Protein AF-A0A830FCD0-F1 (afdb_monomer)

Sequence (85 aa):
MVNIFEKDVLLDITVNLIPLVIITIFTAMILVVEPWGGSLLGRIEQLLLLVLPFIGLAILTYWAAQKIEGAPGEVEPAGVGVGEE

Secondary structure (DSSP, 8-state):
---TTSHHHHHHHHHHHHHHHHHHHHHHHHHH--TT---HHHHHHHHHHHHHHHHHHHHHHHHHHHHHHH---------------

Organism: NCBI:txid1383812

Foldseek 3Di:
DQDCPPPVNVCLLCVLVVLLVVLVVVLVVVVVDVPPVDDPVVSVVVNCVSVVVNVVSVVVSVVSVVVSVVDPDDPDPPPPCPDDD

InterPro domains:
  IPR046506 Protein of unknown function DUF6684 [PF20389] (2-76)

Nearest PDB structures (foldseek):
  2dnx-assembly1_A  TM=7.718E-01  e=9.100E+00  Homo sapiens

Solvent-accessible surface area (backbone atoms only — not comparable to full-atom values): 5214 Å² total; per-residue (Å²): 128,70,59,74,82,39,69,65,55,43,46,59,52,48,68,51,47,53,57,48,52,52,47,50,53,52,50,55,49,52,73,75,43,72,93,75,78,63,56,74,64,58,50,49,52,60,48,47,72,43,51,51,56,44,53,52,50,52,52,51,48,52,53,50,51,54,49,52,75,68,45,75,73,83,75,75,78,72,78,81,79,74,72,91,128

pLDDT: mean 82.44, std 15.07, range [46.84, 97.12]

Radius of gyration: 21.18 Å; Cα contacts (8 Å, |Δi|>4): 30; chains: 1; bounding box: 65×30×47 Å

Mean predicted aligned error: 9.95 Å

Structure (mmCIF, N/CA/C/O backbone):
data_AF-A0A830FCD0-F1
#
_entry.id   AF-A0A830FCD0-F1
#
loop_
_atom_site.group_PDB
_atom_site.id
_atom_site.type_symbol
_atom_site.label_atom_id
_atom_site.label_alt_id
_atom_site.label_comp_id
_atom_site.label_asym_id
_atom_site.label_entity_id
_atom_site.label_seq_id
_atom_site.pdbx_PDB_ins_code
_atom_site.Cartn_x
_atom_site.Cartn_y
_atom_site.Cartn_z
_atom_site.occupancy
_atom_site.B_iso_or_equiv
_atom_site.auth_seq_id
_atom_site.auth_comp_id
_atom_site.auth_asym_id
_atom_site.auth_atom_id
_atom_site.pdbx_PDB_model_num
ATOM 1 N N . MET A 1 1 ? -17.578 -3.372 22.977 1.00 54.78 1 MET A N 1
ATOM 2 C CA . MET A 1 1 ? -16.821 -4.226 22.042 1.00 54.78 1 MET A CA 1
ATOM 3 C C . MET A 1 1 ? -17.242 -3.774 20.663 1.00 54.78 1 MET A C 1
ATOM 5 O O . MET A 1 1 ? -18.421 -3.905 20.365 1.00 54.78 1 MET A O 1
ATOM 9 N N . VAL A 1 2 ? -16.347 -3.127 19.917 1.00 60.06 2 VAL A N 1
ATOM 10 C CA . VAL A 1 2 ? -16.657 -2.616 18.574 1.00 60.06 2 VAL A CA 1
ATOM 11 C C . VAL A 1 2 ? -16.913 -3.796 17.645 1.00 60.06 2 VAL A C 1
ATOM 13 O O . VAL A 1 2 ? -16.179 -4.789 17.688 1.00 60.06 2 VAL A O 1
ATOM 16 N N . ASN A 1 3 ? -17.988 -3.734 16.864 1.00 73.12 3 ASN A N 1
ATOM 17 C CA . ASN A 1 3 ? -18.343 -4.805 15.952 1.00 73.12 3 ASN A CA 1
ATOM 18 C C . ASN A 1 3 ? -17.680 -4.543 14.593 1.00 73.12 3 ASN A C 1
ATOM 20 O O . ASN A 1 3 ? -18.005 -3.580 13.909 1.00 73.12 3 ASN A O 1
ATOM 24 N N . ILE A 1 4 ? -16.775 -5.430 14.171 1.00 71.94 4 ILE A N 1
ATOM 25 C CA . ILE A 1 4 ? -16.098 -5.338 12.864 1.00 71.94 4 ILE A CA 1
ATOM 26 C C . ILE A 1 4 ? -17.065 -5.337 11.671 1.00 71.94 4 ILE A C 1
ATOM 28 O O . ILE A 1 4 ? -16.662 -4.992 10.567 1.00 71.94 4 ILE A O 1
ATOM 32 N N . PHE A 1 5 ? -18.319 -5.747 11.877 1.00 74.94 5 PHE A N 1
ATOM 33 C CA . PHE A 1 5 ? -19.368 -5.751 10.862 1.00 74.94 5 PHE A CA 1
ATOM 34 C C . PHE A 1 5 ? -20.174 -4.448 10.815 1.00 74.94 5 PHE A C 1
ATOM 36 O O . PHE A 1 5 ? -21.146 -4.356 10.063 1.00 74.94 5 PHE A O 1
ATOM 43 N N . GLU A 1 6 ? -19.796 -3.435 11.594 1.00 84.56 6 GLU A N 1
ATOM 44 C CA . GLU A 1 6 ? -20.323 -2.088 11.420 1.00 84.56 6 GLU A CA 1
ATOM 45 C C . GLU A 1 6 ? -19.908 -1.552 10.049 1.00 84.56 6 GLU A C 1
ATOM 47 O O . GLU A 1 6 ? -18.756 -1.661 9.626 1.00 84.56 6 GLU A O 1
ATOM 52 N N . LYS A 1 7 ? -20.878 -0.983 9.328 1.00 85.69 7 LYS A N 1
ATOM 53 C CA . LYS A 1 7 ? -20.694 -0.516 7.950 1.00 85.69 7 LYS A CA 1
ATOM 54 C C . LYS A 1 7 ? -19.532 0.472 7.831 1.00 85.69 7 LYS A C 1
ATOM 56 O O . LYS A 1 7 ? -18.811 0.424 6.841 1.00 85.69 7 LYS A O 1
ATOM 61 N N . ASP A 1 8 ? -19.351 1.326 8.831 1.00 82.44 8 ASP A N 1
ATOM 62 C CA . ASP A 1 8 ? -18.337 2.377 8.817 1.00 82.44 8 ASP A CA 1
ATOM 63 C C . ASP A 1 8 ? -16.931 1.795 9.051 1.00 82.44 8 ASP A C 1
ATOM 65 O O . ASP A 1 8 ? -16.003 2.115 8.314 1.00 82.44 8 ASP A O 1
ATOM 69 N N . VAL A 1 9 ? -16.793 0.811 9.950 1.00 85.50 9 VAL A N 1
ATOM 70 C CA . VAL A 1 9 ? -15.547 0.043 10.144 1.00 85.50 9 VAL A CA 1
ATOM 71 C C . VAL A 1 9 ? -15.187 -0.764 8.892 1.00 85.50 9 VAL A C 1
ATOM 73 O O . VAL A 1 9 ? -14.036 -0.761 8.446 1.00 85.50 9 VAL A O 1
ATOM 76 N N . LEU A 1 10 ? -16.169 -1.436 8.283 1.00 87.62 10 LEU A N 1
ATOM 77 C CA . LEU A 1 10 ? -15.969 -2.158 7.024 1.00 87.62 10 LEU A CA 1
ATOM 78 C C . LEU A 1 10 ? -15.571 -1.217 5.884 1.00 87.62 10 LEU A C 1
ATOM 80 O O . LEU A 1 10 ? -14.730 -1.587 5.059 1.00 87.62 10 LEU A O 1
ATOM 84 N N . LEU A 1 11 ? -16.157 -0.0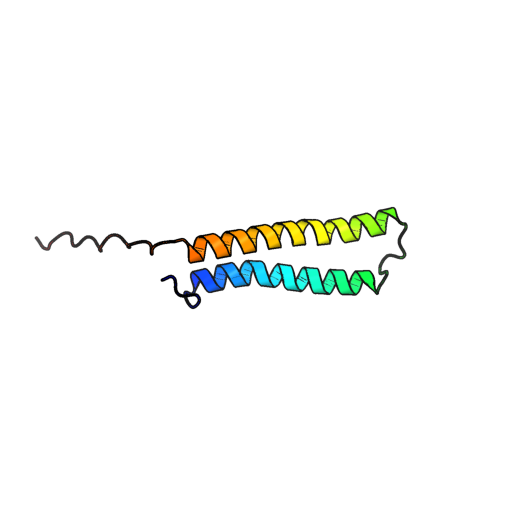18 5.830 1.00 91.00 11 LEU A N 1
ATOM 85 C CA . LEU A 1 11 ? -15.823 1.006 4.847 1.00 91.00 11 LEU A CA 1
ATOM 86 C C . LEU A 1 11 ? -14.375 1.471 5.028 1.00 91.00 11 LEU A C 1
ATOM 88 O O . LEU A 1 11 ? -13.624 1.444 4.055 1.00 91.00 11 LEU A O 1
ATOM 92 N N . ASP A 1 12 ? -13.952 1.790 6.250 1.00 86.12 12 ASP A N 1
ATOM 93 C CA . ASP A 1 12 ? -12.587 2.243 6.545 1.00 86.12 12 ASP A CA 1
ATOM 94 C C . ASP A 1 12 ? -11.526 1.189 6.197 1.00 86.12 12 ASP A C 1
ATOM 96 O O . ASP A 1 12 ? -10.494 1.499 5.587 1.00 86.12 12 ASP A O 1
ATOM 100 N N . ILE A 1 13 ? -11.785 -0.079 6.531 1.00 88.06 13 ILE A N 1
ATOM 101 C CA . ILE A 1 13 ? -10.892 -1.189 6.176 1.00 88.06 13 ILE A CA 1
ATOM 102 C C . ILE A 1 13 ? -10.851 -1.361 4.656 1.00 88.06 13 ILE A C 1
ATOM 104 O O . ILE A 1 13 ? -9.771 -1.470 4.079 1.00 88.06 13 ILE A O 1
ATOM 108 N N . THR A 1 14 ? -12.004 -1.353 3.984 1.00 91.31 14 THR A N 1
ATOM 109 C CA . THR A 1 14 ? -12.090 -1.594 2.535 1.00 91.31 14 THR A CA 1
ATOM 110 C C . THR A 1 14 ? -11.447 -0.467 1.723 1.00 91.31 14 THR A C 1
ATOM 112 O O . THR A 1 14 ? -10.694 -0.746 0.785 1.00 91.31 14 THR A O 1
ATOM 115 N N . VAL A 1 15 ? -11.692 0.795 2.093 1.00 91.31 15 VAL A N 1
ATOM 116 C CA . VAL A 1 15 ? -11.141 1.989 1.425 1.00 91.31 15 VAL A CA 1
ATOM 117 C C . VAL A 1 15 ? -9.612 1.996 1.461 1.00 91.31 15 VAL A C 1
ATOM 119 O O . VAL A 1 15 ? -8.999 2.447 0.497 1.00 91.31 15 VAL A O 1
ATOM 122 N N . ASN A 1 16 ? -8.993 1.441 2.507 1.00 92.38 16 ASN A N 1
ATOM 123 C CA . ASN A 1 16 ? -7.536 1.323 2.608 1.00 92.38 16 ASN A CA 1
ATOM 124 C C . ASN A 1 16 ? -6.979 0.006 2.032 1.00 92.38 16 ASN A C 1
ATOM 126 O O . ASN A 1 16 ? -5.905 -0.007 1.422 1.00 92.38 16 ASN A O 1
ATOM 130 N N . LEU A 1 17 ? -7.711 -1.103 2.176 1.00 93.19 17 LEU A N 1
ATOM 131 C CA . LEU A 1 17 ? -7.296 -2.425 1.704 1.00 93.19 17 LEU A CA 1
ATOM 132 C C . LEU A 1 17 ? -7.248 -2.506 0.176 1.00 93.19 17 LEU A C 1
ATOM 134 O O . LEU A 1 17 ? -6.300 -3.067 -0.375 1.00 93.19 17 LEU A O 1
ATOM 138 N N . ILE A 1 18 ? -8.242 -1.943 -0.519 1.00 95.62 18 ILE A N 1
ATOM 139 C CA . ILE A 1 18 ? -8.295 -1.979 -1.987 1.00 95.62 18 ILE A CA 1
ATOM 140 C C . ILE A 1 18 ? -7.036 -1.332 -2.602 1.00 95.62 18 ILE A C 1
ATOM 142 O O . ILE A 1 18 ? -6.368 -1.999 -3.398 1.00 95.62 18 ILE A O 1
ATOM 146 N N . PRO A 1 19 ? -6.641 -0.097 -2.229 1.00 94.81 19 PRO A N 1
ATOM 147 C CA . PRO A 1 19 ? -5.381 0.494 -2.673 1.00 94.81 19 PRO A CA 1
ATOM 148 C C . PRO A 1 19 ? -4.150 -0.377 -2.399 1.00 94.81 19 PRO A C 1
ATOM 150 O O . PRO A 1 19 ? -3.320 -0.542 -3.293 1.00 94.81 19 PRO A O 1
ATOM 153 N N . LEU A 1 20 ? -4.033 -0.978 -1.207 1.00 96.62 20 LEU A N 1
ATOM 154 C CA . LEU A 1 20 ? -2.903 -1.853 -0.860 1.00 96.62 20 LEU A CA 1
ATOM 155 C C . LEU A 1 20 ? -2.811 -3.075 -1.783 1.00 96.62 20 LEU A C 1
ATOM 157 O O . LEU A 1 20 ? -1.720 -3.426 -2.243 1.00 96.62 20 LEU A O 1
ATOM 161 N N . VAL A 1 21 ? -3.949 -3.701 -2.089 1.00 97.12 21 VAL A N 1
ATOM 162 C CA . VAL A 1 21 ? -4.019 -4.846 -3.008 1.00 97.12 21 VAL A CA 1
ATOM 163 C C . VAL A 1 21 ? -3.614 -4.426 -4.419 1.00 97.12 21 VAL A C 1
ATOM 165 O O . VAL A 1 21 ? -2.774 -5.083 -5.036 1.00 97.12 21 VAL A O 1
ATOM 168 N N . ILE A 1 22 ? -4.152 -3.309 -4.914 1.00 96.81 22 ILE A N 1
ATOM 169 C CA . ILE A 1 22 ? -3.825 -2.784 -6.245 1.00 96.81 22 ILE A CA 1
ATOM 170 C C . ILE A 1 22 ? -2.321 -2.511 -6.355 1.00 96.81 22 ILE A C 1
ATOM 172 O O . ILE A 1 22 ? -1.672 -3.026 -7.267 1.00 96.81 22 ILE A O 1
ATOM 176 N N . ILE A 1 23 ? -1.744 -1.761 -5.411 1.00 96.69 23 ILE A N 1
ATOM 177 C CA . ILE A 1 23 ? -0.314 -1.425 -5.436 1.00 96.69 23 ILE A CA 1
ATOM 178 C C . ILE A 1 23 ? 0.546 -2.692 -5.372 1.00 96.69 23 ILE A C 1
ATOM 180 O O . ILE A 1 23 ? 1.539 -2.785 -6.094 1.00 96.69 23 ILE A O 1
ATOM 184 N N . THR A 1 24 ? 0.155 -3.688 -4.573 1.00 96.38 24 THR A N 1
ATOM 185 C CA . THR A 1 24 ? 0.862 -4.977 -4.487 1.00 96.38 24 THR A CA 1
ATOM 186 C C . THR A 1 24 ? 0.902 -5.684 -5.839 1.00 96.38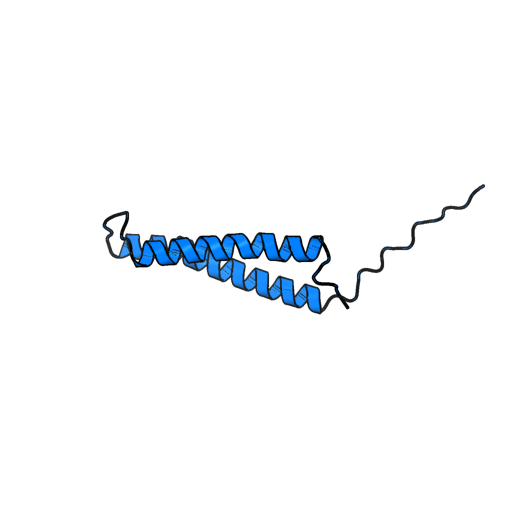 24 THR A C 1
ATOM 188 O O . THR A 1 24 ? 1.969 -6.107 -6.286 1.00 96.38 24 THR A 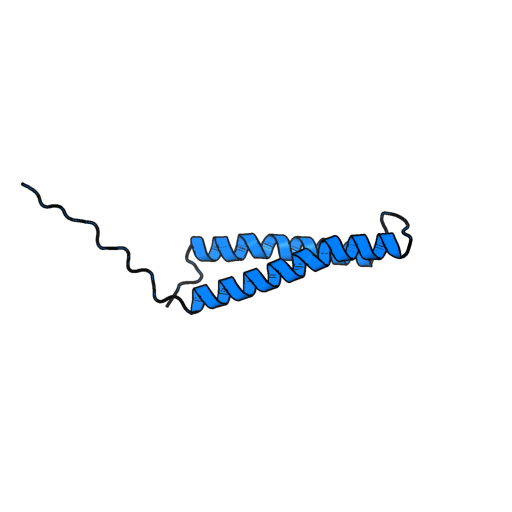O 1
ATOM 191 N N . ILE A 1 25 ? -0.244 -5.768 -6.519 1.00 96.75 25 ILE A N 1
ATOM 192 C CA . ILE A 1 25 ? -0.357 -6.412 -7.832 1.00 96.75 25 ILE A CA 1
ATOM 193 C C . ILE A 1 25 ? 0.499 -5.672 -8.868 1.00 96.75 25 ILE A C 1
ATOM 195 O O . ILE A 1 25 ? 1.298 -6.300 -9.563 1.00 96.75 25 ILE A O 1
ATOM 199 N N . PHE A 1 26 ? 0.396 -4.343 -8.950 1.00 93.31 26 PHE A N 1
ATOM 200 C CA . PHE A 1 26 ? 1.193 -3.555 -9.899 1.00 93.31 26 PHE A CA 1
ATOM 201 C C . PHE A 1 26 ? 2.690 -3.606 -9.605 1.00 93.31 26 PHE A C 1
ATOM 203 O O . PHE A 1 26 ? 3.481 -3.734 -10.537 1.00 93.31 26 PHE A O 1
ATOM 210 N N . THR A 1 27 ? 3.082 -3.580 -8.331 1.00 94.12 27 THR A N 1
ATOM 211 C CA . THR A 1 27 ? 4.484 -3.741 -7.928 1.00 94.12 27 THR A CA 1
ATOM 212 C C . THR A 1 27 ? 5.009 -5.096 -8.386 1.00 94.12 27 THR A C 1
ATOM 214 O O . THR A 1 27 ? 6.050 -5.152 -9.034 1.00 94.12 27 THR A O 1
ATOM 217 N N . ALA A 1 28 ? 4.271 -6.182 -8.137 1.00 94.25 28 ALA A N 1
ATOM 218 C CA . ALA A 1 28 ? 4.658 -7.517 -8.585 1.00 94.25 28 ALA A CA 1
ATOM 219 C C . ALA A 1 28 ? 4.778 -7.604 -10.117 1.00 94.25 28 ALA A C 1
ATOM 221 O O . ALA A 1 28 ? 5.765 -8.136 -10.624 1.00 94.25 28 ALA A O 1
ATOM 222 N N . MET A 1 29 ? 3.825 -7.030 -10.860 1.00 92.62 29 MET A N 1
ATOM 223 C CA . MET A 1 29 ? 3.891 -6.984 -12.325 1.00 92.62 29 MET A CA 1
ATOM 224 C C . MET A 1 29 ? 5.109 -6.204 -12.819 1.00 92.62 29 MET A C 1
ATOM 226 O O . MET A 1 29 ? 5.817 -6.689 -13.695 1.00 92.62 29 MET A O 1
ATOM 230 N N . ILE A 1 30 ? 5.389 -5.033 -12.243 1.00 89.69 30 ILE A N 1
ATOM 231 C CA . ILE A 1 30 ? 6.537 -4.200 -12.618 1.00 89.69 30 ILE A CA 1
ATOM 232 C C . ILE A 1 30 ? 7.853 -4.869 -12.212 1.00 89.69 30 ILE A C 1
ATOM 234 O O . ILE A 1 30 ? 8.850 -4.691 -12.897 1.00 89.69 30 ILE A O 1
ATOM 238 N N . LEU A 1 31 ? 7.901 -5.685 -11.157 1.00 90.00 31 LEU A N 1
ATOM 239 C CA . LEU A 1 31 ? 9.111 -6.445 -10.822 1.00 90.00 31 LEU A CA 1
ATOM 240 C C . LEU A 1 31 ? 9.489 -7.462 -11.909 1.00 90.00 31 LEU A C 1
ATOM 242 O O . LEU A 1 31 ? 10.680 -7.649 -12.155 1.00 90.00 31 LEU A O 1
ATOM 246 N N . VAL A 1 32 ? 8.500 -8.068 -12.572 1.00 91.50 32 VAL A N 1
ATOM 247 C CA . VAL A 1 32 ? 8.703 -9.091 -13.615 1.00 91.50 32 VAL A CA 1
ATOM 248 C C . VAL A 1 32 ? 8.801 -8.482 -15.014 1.00 91.50 32 VAL A C 1
ATOM 250 O O . VAL A 1 32 ? 9.604 -8.923 -15.833 1.00 91.50 32 VAL A O 1
ATOM 253 N N . VAL A 1 33 ? 7.977 -7.478 -15.297 1.00 88.81 33 VAL A N 1
ATOM 254 C CA . VAL A 1 33 ? 7.889 -6.812 -16.595 1.00 88.81 33 VAL A CA 1
ATOM 255 C C . VAL A 1 33 ? 8.616 -5.481 -16.510 1.00 88.81 33 VAL A C 1
ATOM 257 O O . VAL A 1 33 ? 8.389 -4.699 -15.592 1.00 88.81 33 VAL A O 1
ATOM 260 N N . GLU A 1 34 ? 9.456 -5.187 -17.497 1.00 84.62 34 GLU A N 1
ATOM 261 C CA . GLU A 1 34 ? 10.102 -3.885 -17.633 1.00 84.62 34 GLU A CA 1
ATOM 262 C C . GLU A 1 34 ? 9.409 -3.064 -18.735 1.00 84.62 34 GLU A C 1
ATOM 264 O O . GLU A 1 34 ? 9.868 -3.037 -19.877 1.00 84.62 34 GLU A O 1
ATOM 269 N N . PRO A 1 35 ? 8.272 -2.406 -18.435 1.00 80.38 35 PRO A N 1
ATOM 270 C CA . PRO A 1 35 ? 7.418 -1.806 -19.463 1.00 80.38 35 PRO A CA 1
ATOM 271 C C . PRO A 1 35 ? 8.052 -0.601 -20.168 1.00 80.38 35 PRO A C 1
ATOM 273 O O . PRO A 1 35 ? 7.586 -0.202 -21.232 1.00 80.38 35 PRO A O 1
ATOM 276 N N . TRP A 1 36 ? 9.105 -0.022 -19.590 1.00 80.88 36 TRP A N 1
ATOM 277 C CA . TRP A 1 36 ? 9.731 1.207 -20.079 1.00 80.88 36 TRP A CA 1
ATOM 278 C C . TRP A 1 36 ? 11.235 1.054 -20.388 1.00 80.88 36 TRP A C 1
ATOM 280 O O . TRP A 1 36 ? 11.911 2.063 -20.563 1.00 80.88 36 TRP A O 1
ATOM 290 N N . GLY A 1 37 ? 11.754 -0.185 -20.463 1.00 75.75 37 GLY A N 1
ATOM 291 C CA . GLY A 1 37 ? 13.126 -0.515 -20.907 1.00 75.75 37 GLY A CA 1
ATOM 292 C C . GLY A 1 37 ? 14.252 0.220 -20.160 1.00 75.75 37 GLY A C 1
ATOM 293 O O . GLY A 1 37 ? 15.140 0.786 -20.793 1.00 75.75 37 GLY A O 1
ATOM 294 N N . GLY A 1 38 ? 14.160 0.307 -18.832 1.00 69.69 38 GLY A N 1
ATOM 295 C CA . GLY A 1 38 ? 14.613 1.435 -18.027 1.00 69.69 38 GLY A CA 1
ATOM 296 C C . GLY A 1 38 ? 16.089 1.456 -17.622 1.00 69.69 38 GLY A C 1
ATOM 297 O O . GLY A 1 38 ? 16.719 0.459 -17.282 1.00 69.69 38 GLY A O 1
ATOM 298 N N . SER A 1 39 ? 16.622 2.676 -17.548 1.00 88.81 39 SER A N 1
ATOM 299 C CA . SER A 1 39 ? 17.821 2.978 -16.769 1.00 88.81 39 SER A CA 1
ATOM 300 C C . SER A 1 39 ? 17.580 2.719 -15.273 1.00 88.81 39 SER A C 1
ATOM 302 O O . SER A 1 39 ? 16.444 2.742 -14.793 1.00 88.81 39 SER A O 1
ATOM 304 N N . LEU A 1 40 ? 18.661 2.535 -14.504 1.00 88.94 40 LEU A N 1
ATOM 305 C CA . LEU A 1 40 ? 18.582 2.301 -13.056 1.00 88.94 40 LEU A CA 1
ATOM 306 C C . LEU A 1 40 ? 17.751 3.372 -12.325 1.00 88.94 40 LEU A C 1
ATOM 308 O O . LEU A 1 40 ? 16.980 3.044 -11.428 1.00 88.94 40 LEU A O 1
ATOM 312 N N . LEU A 1 41 ? 17.875 4.638 -12.735 1.00 91.06 41 LEU A N 1
ATOM 313 C CA . LEU A 1 41 ? 17.118 5.742 -12.145 1.00 91.06 41 LEU A CA 1
ATOM 314 C C . LEU A 1 41 ? 15.611 5.587 -12.380 1.00 91.06 41 LEU A C 1
ATOM 316 O O . LEU A 1 41 ? 14.846 5.629 -11.422 1.00 91.06 41 LEU A O 1
ATOM 320 N N . GLY A 1 42 ? 15.191 5.318 -13.621 1.00 90.56 42 GLY A N 1
ATOM 321 C CA . GLY A 1 42 ? 13.773 5.123 -13.932 1.00 90.56 42 GLY A CA 1
ATOM 322 C C . GLY A 1 42 ? 13.177 3.939 -13.167 1.00 90.56 42 GLY A C 1
ATOM 323 O O . GLY A 1 42 ? 12.045 4.006 -12.693 1.00 90.56 42 GLY A O 1
ATOM 324 N N . ARG A 1 43 ? 13.961 2.873 -12.963 1.00 89.44 43 ARG A N 1
ATOM 325 C CA . ARG A 1 43 ? 13.542 1.720 -12.155 1.00 89.44 43 ARG A CA 1
ATOM 326 C C . ARG A 1 43 ? 13.305 2.089 -10.689 1.00 89.44 43 ARG A C 1
ATOM 328 O O . ARG A 1 43 ? 12.315 1.654 -10.101 1.00 89.44 43 ARG A O 1
ATOM 335 N N . ILE A 1 44 ? 14.198 2.891 -10.112 1.00 91.44 44 ILE A N 1
ATOM 336 C CA . ILE A 1 44 ? 14.077 3.385 -8.735 1.00 91.44 44 ILE A CA 1
ATOM 337 C C . ILE A 1 44 ? 12.844 4.279 -8.594 1.00 91.44 44 ILE A C 1
ATOM 339 O O . ILE A 1 44 ? 12.077 4.097 -7.652 1.00 91.44 44 ILE A O 1
ATOM 343 N N . GLU A 1 45 ? 12.620 5.198 -9.534 1.00 92.50 45 GLU A N 1
ATOM 344 C CA . GLU A 1 45 ? 11.467 6.107 -9.522 1.00 92.50 45 GLU A CA 1
ATOM 345 C C . GLU A 1 45 ? 10.136 5.344 -9.550 1.00 92.50 45 GLU A C 1
ATOM 347 O O . GLU A 1 45 ? 9.257 5.605 -8.729 1.00 92.50 45 GLU A O 1
ATOM 352 N N . GLN A 1 46 ? 10.005 4.346 -10.428 1.00 91.12 46 GLN A N 1
ATOM 353 C CA . GLN A 1 46 ? 8.804 3.506 -10.524 1.00 91.12 46 GLN A CA 1
ATOM 354 C C . GLN A 1 46 ? 8.498 2.785 -9.211 1.00 91.12 46 GLN A C 1
ATOM 356 O O . GLN A 1 46 ? 7.356 2.776 -8.754 1.00 91.12 46 GLN A O 1
ATOM 361 N N . LEU A 1 47 ? 9.520 2.184 -8.596 1.00 92.12 47 LEU A N 1
ATOM 362 C CA . LEU A 1 47 ? 9.353 1.472 -7.335 1.00 92.12 47 LEU A CA 1
ATOM 363 C C . LEU A 1 47 ? 9.074 2.439 -6.184 1.00 92.12 47 LEU A C 1
ATOM 365 O O . LEU A 1 47 ? 8.212 2.146 -5.364 1.00 92.12 47 LEU A O 1
ATOM 369 N N . LEU A 1 48 ? 9.726 3.602 -6.133 1.00 94.69 48 LEU A N 1
ATOM 370 C CA . LEU A 1 48 ? 9.461 4.620 -5.113 1.00 94.69 48 LEU A CA 1
ATOM 371 C C . LEU A 1 48 ? 8.014 5.112 -5.159 1.00 94.69 48 LEU A C 1
ATOM 373 O O . LEU A 1 48 ? 7.372 5.193 -4.112 1.00 94.69 48 LEU A O 1
ATOM 377 N N . LEU A 1 49 ? 7.486 5.386 -6.354 1.00 93.94 49 LEU A N 1
ATOM 378 C CA . LEU A 1 49 ? 6.107 5.844 -6.538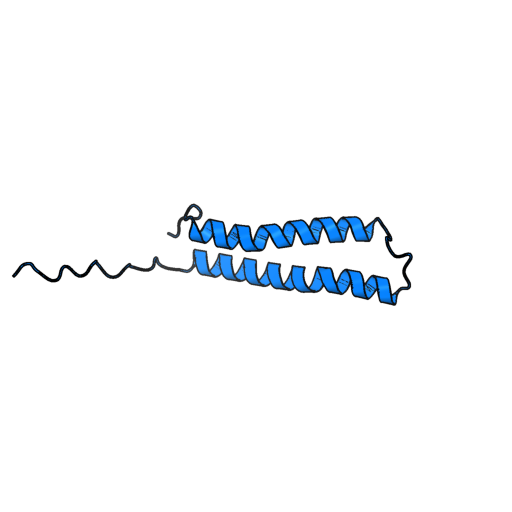 1.00 93.94 49 LEU A CA 1
ATOM 379 C C . LEU A 1 49 ? 5.057 4.821 -6.081 1.00 93.94 49 LEU A C 1
ATOM 381 O O . LEU A 1 49 ? 3.924 5.207 -5.815 1.00 93.94 49 LEU A O 1
ATOM 385 N N . LEU A 1 50 ? 5.417 3.542 -5.965 1.00 94.38 50 LEU A N 1
ATOM 386 C CA . LEU A 1 50 ? 4.528 2.478 -5.491 1.00 94.38 50 LEU A CA 1
ATOM 387 C C . LEU A 1 50 ? 4.775 2.137 -4.019 1.00 94.38 50 LEU A C 1
ATOM 389 O O . LEU A 1 50 ? 3.844 2.090 -3.218 1.00 94.38 50 LEU A O 1
ATOM 393 N N . VAL A 1 51 ? 6.035 1.934 -3.640 1.00 93.94 51 VAL A N 1
ATOM 394 C CA . VAL A 1 51 ? 6.430 1.506 -2.293 1.00 93.94 51 VAL A CA 1
ATOM 395 C C . VAL A 1 51 ? 6.146 2.594 -1.261 1.00 93.94 51 VAL A C 1
ATOM 397 O O . VAL A 1 51 ? 5.686 2.281 -0.164 1.00 93.94 51 VAL A O 1
ATOM 400 N N . LEU A 1 52 ? 6.369 3.869 -1.593 1.00 96.75 52 LEU A N 1
ATOM 401 C CA . LEU A 1 52 ? 6.131 4.970 -0.659 1.00 96.75 52 LEU A CA 1
ATOM 402 C C . LEU A 1 52 ? 4.647 5.077 -0.243 1.00 96.75 52 LEU A C 1
ATOM 404 O O . LEU A 1 52 ? 4.379 5.028 0.962 1.00 96.75 52 LEU A O 1
ATOM 408 N N . PRO A 1 53 ? 3.664 5.162 -1.169 1.00 95.56 53 PRO A N 1
ATOM 409 C CA . PRO A 1 53 ? 2.258 5.152 -0.777 1.00 95.56 53 PRO A CA 1
ATOM 410 C C . PRO A 1 53 ? 1.825 3.813 -0.175 1.00 95.56 53 PRO A C 1
ATOM 412 O O . PRO A 1 53 ?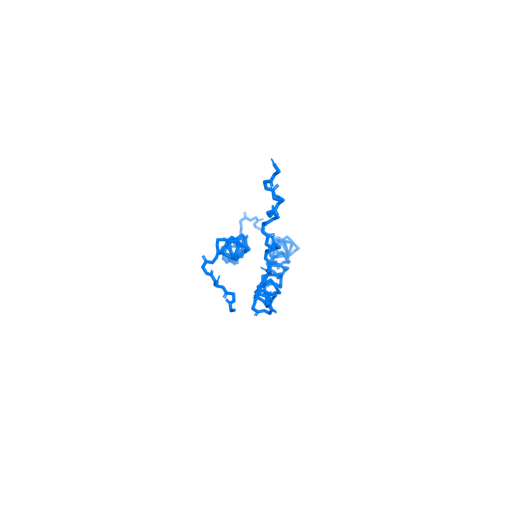 0.997 3.825 0.730 1.00 95.56 53 PRO A O 1
ATOM 415 N N . PHE A 1 54 ? 2.396 2.677 -0.597 1.00 96.75 54 PHE A N 1
ATOM 416 C CA . PHE A 1 54 ? 2.107 1.379 0.022 1.00 96.75 54 PHE A CA 1
ATOM 417 C C . PHE A 1 54 ? 2.427 1.377 1.519 1.00 96.75 54 PHE A C 1
ATOM 419 O O . PHE A 1 54 ? 1.573 1.039 2.336 1.00 96.75 54 PHE A O 1
ATOM 426 N N . ILE A 1 55 ? 3.640 1.800 1.888 1.00 97.12 55 ILE A N 1
ATOM 427 C CA . ILE A 1 55 ? 4.067 1.872 3.289 1.00 97.12 55 ILE A CA 1
ATOM 428 C C . ILE A 1 55 ? 3.200 2.876 4.053 1.00 97.12 55 ILE A C 1
ATOM 430 O O . ILE A 1 55 ? 2.724 2.561 5.143 1.00 97.12 55 ILE A O 1
ATOM 434 N N . GLY A 1 56 ? 2.960 4.058 3.477 1.00 96.19 56 GLY A N 1
ATOM 435 C CA . GLY A 1 56 ? 2.113 5.078 4.098 1.00 96.19 56 GLY A CA 1
ATOM 436 C C . GLY A 1 56 ? 0.708 4.557 4.404 1.00 96.19 56 GLY A C 1
ATOM 437 O O . GLY A 1 56 ? 0.241 4.663 5.537 1.00 96.19 56 GLY A O 1
ATOM 438 N N . LEU A 1 57 ? 0.062 3.922 3.426 1.00 94.62 57 LEU A N 1
ATOM 439 C CA . LEU A 1 57 ? -1.263 3.329 3.592 1.00 94.62 57 LEU A CA 1
ATOM 440 C C . LEU A 1 57 ? -1.257 2.169 4.586 1.00 94.62 57 LEU A C 1
ATOM 442 O O . LEU A 1 57 ? -2.164 2.088 5.409 1.00 94.62 57 LEU A O 1
ATOM 446 N N . ALA A 1 58 ? -0.244 1.301 4.571 1.00 94.25 58 ALA A N 1
ATOM 447 C CA . ALA A 1 58 ? -0.144 0.191 5.518 1.00 94.25 58 ALA A CA 1
ATOM 448 C C . ALA A 1 58 ? -0.049 0.691 6.969 1.00 94.25 58 ALA A C 1
ATOM 450 O O . ALA A 1 58 ? -0.747 0.179 7.846 1.00 94.25 58 ALA A O 1
ATOM 451 N N . ILE A 1 59 ? 0.753 1.736 7.213 1.00 95.56 59 ILE A N 1
ATOM 452 C CA . ILE A 1 59 ? 0.867 2.381 8.529 1.00 95.56 59 ILE A CA 1
ATOM 453 C C . ILE A 1 59 ? -0.476 2.984 8.950 1.00 95.56 59 ILE A C 1
ATOM 455 O O . ILE A 1 59 ? -0.938 2.732 10.064 1.00 95.56 59 ILE A O 1
ATOM 459 N N . LEU A 1 60 ? -1.124 3.747 8.064 1.00 92.88 60 LEU A N 1
ATOM 460 C CA . LEU A 1 60 ? -2.421 4.365 8.354 1.00 92.88 60 LEU A CA 1
ATOM 461 C C . LEU A 1 60 ? -3.503 3.317 8.634 1.00 92.88 60 LEU A C 1
ATOM 463 O O . LEU A 1 60 ? -4.260 3.468 9.589 1.00 92.88 60 LEU A O 1
ATOM 467 N N . THR A 1 61 ? -3.528 2.231 7.862 1.00 91.62 61 THR A N 1
ATOM 468 C CA . THR A 1 61 ? -4.463 1.110 8.043 1.00 91.62 61 THR A CA 1
ATOM 469 C C . THR A 1 61 ? -4.257 0.443 9.398 1.00 91.62 61 THR A C 1
ATOM 471 O O . THR A 1 61 ? -5.218 0.198 10.124 1.00 91.62 61 THR A O 1
ATOM 474 N N . TYR A 1 62 ? -3.001 0.190 9.775 1.00 89.81 62 TYR A N 1
ATOM 475 C CA . TYR A 1 62 ? -2.667 -0.410 11.064 1.00 89.81 62 TYR A CA 1
ATOM 476 C C . TYR A 1 62 ? -3.084 0.480 12.242 1.00 89.81 62 TYR A C 1
ATOM 478 O O . TYR A 1 62 ? -3.651 0.001 13.225 1.00 89.81 62 TYR A O 1
ATOM 486 N N . TRP A 1 63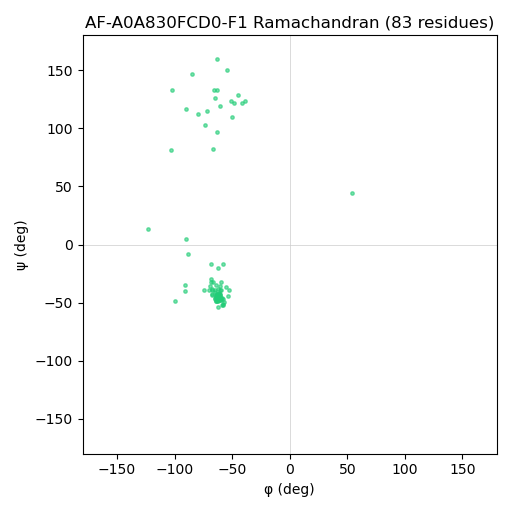 ? -2.843 1.788 12.145 1.00 91.25 63 TRP A N 1
ATOM 487 C CA . TRP A 1 63 ? -3.264 2.733 13.180 1.00 91.25 63 TRP A CA 1
ATOM 488 C C . TRP A 1 63 ? -4.780 2.913 13.246 1.00 91.25 63 TRP A C 1
ATOM 490 O O . TRP A 1 63 ? -5.312 3.069 14.344 1.00 91.25 63 TRP A O 1
ATOM 500 N N . ALA A 1 64 ? -5.479 2.872 12.111 1.00 86.56 64 ALA A N 1
ATOM 501 C CA . ALA A 1 64 ? -6.938 2.877 12.086 1.00 86.56 64 ALA A CA 1
ATOM 502 C C . ALA A 1 64 ? -7.500 1.645 12.813 1.00 86.56 64 ALA A C 1
ATOM 504 O O . ALA A 1 64 ? -8.324 1.799 13.711 1.00 86.56 64 ALA A O 1
ATOM 505 N N . ALA A 1 65 ? -6.975 0.449 12.520 1.00 84.69 65 ALA A N 1
ATOM 506 C CA . ALA A 1 65 ? -7.387 -0.792 13.180 1.00 84.69 65 ALA A CA 1
ATOM 507 C C . ALA A 1 65 ? -7.198 -0.738 14.708 1.00 84.69 65 ALA A C 1
ATOM 509 O O . ALA A 1 65 ? -8.133 -1.019 15.454 1.00 84.69 65 ALA A O 1
ATOM 510 N N . GLN A 1 66 ? -6.033 -0.281 15.183 1.00 86.56 66 GLN A N 1
ATOM 511 C CA . GLN A 1 66 ? -5.787 -0.124 16.623 1.00 86.56 66 GLN A CA 1
ATOM 512 C C . GLN A 1 66 ? -6.765 0.848 17.301 1.00 86.56 66 GLN A C 1
ATOM 514 O O . GLN A 1 66 ? -7.194 0.609 18.429 1.00 86.56 66 GLN A O 1
ATOM 519 N N . LYS A 1 67 ? -7.119 1.956 16.637 1.00 84.50 67 LYS A N 1
ATOM 520 C CA . LYS A 1 67 ? -8.080 2.922 17.191 1.00 84.50 67 LYS A CA 1
ATOM 521 C C . LYS A 1 67 ? -9.488 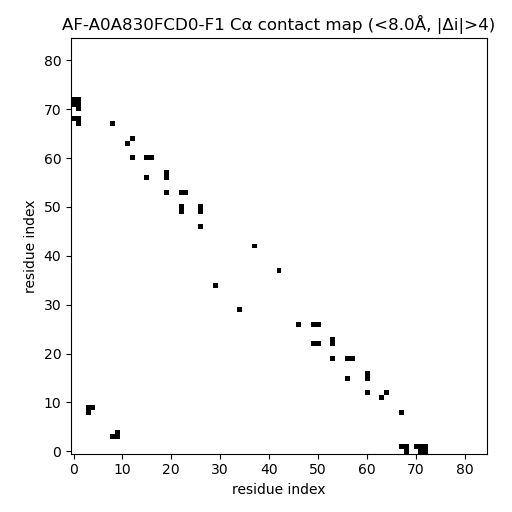2.341 17.284 1.00 84.50 67 LYS A C 1
ATOM 523 O O . LYS A 1 67 ? -10.165 2.597 18.273 1.00 84.50 67 LYS A O 1
ATOM 528 N N . ILE A 1 68 ? -9.896 1.550 16.294 1.00 79.94 68 ILE A N 1
ATOM 529 C CA . ILE A 1 68 ? -11.195 0.865 16.273 1.00 79.94 68 ILE A CA 1
ATOM 530 C C . ILE A 1 68 ? -11.288 -0.137 17.435 1.00 79.94 68 ILE A C 1
ATOM 532 O O . ILE A 1 68 ? -12.298 -0.179 18.128 1.00 79.94 68 ILE A O 1
ATOM 536 N N . GLU A 1 69 ? -10.228 -0.897 17.719 1.00 76.38 69 GLU A N 1
ATOM 537 C CA . GLU A 1 69 ? -10.207 -1.843 18.849 1.00 76.38 69 GLU A CA 1
ATOM 538 C C . GLU A 1 69 ? -10.209 -1.147 20.224 1.00 76.38 69 GLU A C 1
ATOM 540 O O . GLU A 1 69 ? -10.761 -1.677 21.191 1.00 76.38 69 GLU A O 1
ATOM 545 N N . GLY A 1 70 ? -9.600 0.040 20.313 1.00 66.56 70 GLY A N 1
ATOM 546 C CA . GLY A 1 70 ? -9.463 0.818 21.546 1.00 66.56 70 GLY A CA 1
ATOM 547 C C . GLY A 1 70 ? -10.617 1.773 21.866 1.00 66.56 70 GLY A C 1
ATOM 548 O O . GLY A 1 70 ? -10.615 2.345 22.955 1.00 66.56 70 GLY A O 1
ATOM 549 N N . ALA A 1 71 ? -11.581 1.969 20.961 1.00 60.62 71 ALA A N 1
ATOM 550 C CA . ALA A 1 71 ? -12.695 2.892 21.162 1.00 60.62 71 ALA A CA 1
ATOM 551 C C . ALA A 1 71 ? -13.796 2.262 22.050 1.00 60.62 71 ALA A C 1
ATOM 553 O O . ALA A 1 71 ? -14.471 1.317 21.626 1.00 60.62 71 ALA A O 1
ATOM 554 N N . PRO A 1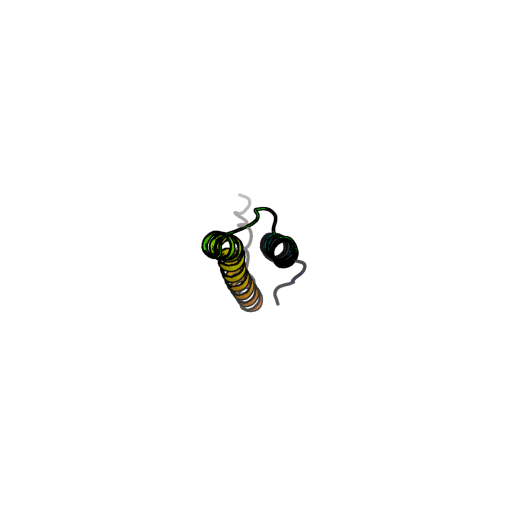 72 ? -14.031 2.746 23.288 1.00 49.03 72 PRO A N 1
ATOM 555 C CA . PRO A 1 72 ? -15.296 2.491 23.965 1.00 49.03 72 PRO A CA 1
ATOM 556 C C . PRO A 1 72 ? -16.392 3.200 23.164 1.00 49.03 72 PRO A C 1
ATOM 558 O O . PRO A 1 72 ? -16.247 4.378 22.863 1.00 49.03 72 PRO A O 1
ATOM 561 N N . GLY A 1 73 ? -17.435 2.458 22.779 1.00 55.91 73 GLY A N 1
ATOM 562 C CA . GLY A 1 73 ? -18.461 2.921 21.843 1.00 55.91 73 GLY A CA 1
ATOM 563 C C . GLY A 1 73 ? -18.931 4.340 22.146 1.00 55.91 73 GLY A C 1
ATOM 564 O O . GLY A 1 73 ? -19.279 4.643 23.289 1.00 55.91 73 GLY A O 1
ATOM 565 N N . GLU A 1 74 ? -18.912 5.187 21.119 1.00 53.59 74 GLU A N 1
ATOM 566 C CA . GLU A 1 74 ? -19.529 6.506 21.137 1.00 53.59 74 GLU A CA 1
ATOM 567 C C . GLU A 1 74 ? -20.969 6.329 21.650 1.00 53.59 74 GLU A C 1
ATOM 569 O O . GLU A 1 74 ? -21.807 5.699 21.002 1.00 53.59 74 GLU A O 1
ATOM 574 N N . VAL A 1 75 ? -21.254 6.809 22.861 1.00 59.16 75 VAL A N 1
ATOM 575 C CA . VAL A 1 75 ? -22.632 6.893 23.342 1.00 59.16 75 VAL A CA 1
ATOM 576 C C . VAL A 1 75 ? -23.251 8.047 22.572 1.00 59.16 75 VAL A C 1
ATOM 578 O O . VAL A 1 75 ? -22.972 9.209 22.867 1.00 59.16 75 VAL A O 1
ATOM 581 N N . GLU A 1 76 ? -24.055 7.718 21.562 1.00 57.25 76 GLU A N 1
ATOM 582 C CA . GLU A 1 76 ? -24.944 8.673 20.907 1.00 57.25 76 GLU A CA 1
ATOM 583 C C . GLU A 1 76 ? -25.704 9.430 22.012 1.00 57.25 76 GLU A C 1
ATOM 585 O O . GLU A 1 76 ? -26.334 8.783 22.861 1.00 57.25 76 GLU A O 1
ATOM 590 N N . PRO A 1 77 ? -25.618 10.773 22.094 1.00 46.84 77 PRO A N 1
ATOM 591 C CA . PRO A 1 77 ? -26.367 11.500 23.101 1.00 46.84 77 PRO A CA 1
ATOM 592 C C . PRO A 1 77 ? -27.847 11.221 22.855 1.00 46.84 77 PRO A C 1
ATOM 594 O O . PRO A 1 77 ? -28.361 11.497 21.771 1.00 46.84 77 PRO A O 1
ATOM 597 N N . ALA A 1 78 ? -28.486 10.620 23.864 1.00 52.88 78 ALA A N 1
ATOM 598 C CA . ALA A 1 78 ? -29.892 10.257 23.867 1.00 52.88 78 ALA A CA 1
ATOM 599 C C . ALA A 1 78 ? -30.708 11.351 23.181 1.00 52.88 78 ALA A C 1
ATOM 601 O O . ALA A 1 78 ? -30.615 12.520 23.568 1.00 52.88 78 ALA A O 1
ATOM 602 N N . GLY A 1 79 ? -31.459 10.953 22.147 1.00 50.03 79 GLY A N 1
ATOM 603 C CA . GLY A 1 79 ? -32.345 11.837 21.409 1.00 50.03 79 GLY A CA 1
ATOM 604 C C . GLY A 1 79 ? -33.067 12.751 22.385 1.00 50.03 79 GLY A C 1
ATOM 605 O O . GLY A 1 79 ? -33.699 12.287 23.336 1.00 50.03 79 GLY A O 1
ATOM 606 N N . VAL A 1 80 ? -32.886 14.054 22.188 1.00 57.34 80 VAL A N 1
ATOM 607 C CA . VAL A 1 80 ? -33.507 15.076 23.015 1.00 57.34 80 VAL A CA 1
ATOM 608 C C . VAL A 1 80 ? -35.015 14.941 22.827 1.00 57.34 80 VAL A C 1
ATOM 610 O O . VAL A 1 80 ? -35.586 15.457 21.870 1.00 57.34 80 VAL A O 1
ATOM 613 N N . GLY A 1 81 ? -35.661 14.231 23.750 1.00 57.38 81 GLY A N 1
ATOM 614 C CA . GLY A 1 81 ? -37.073 14.404 24.035 1.00 57.38 81 GLY A CA 1
ATOM 615 C C . GLY A 1 81 ? -37.246 15.789 24.640 1.00 57.38 81 GLY A C 1
ATOM 616 O O . GLY A 1 81 ? -37.245 15.936 2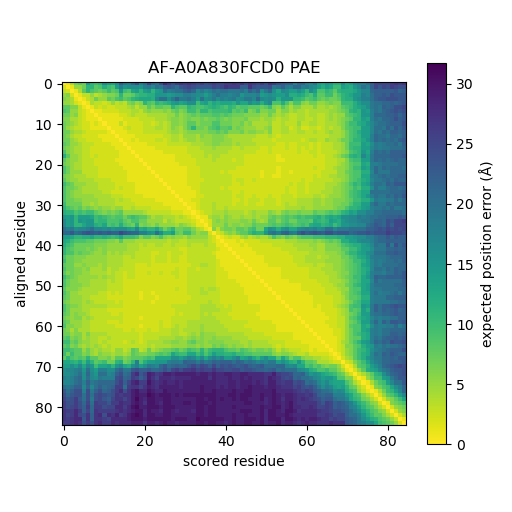5.860 1.00 57.38 81 GLY A O 1
ATOM 617 N N . VAL A 1 82 ? -37.326 16.816 23.791 1.00 60.03 82 VAL A N 1
ATOM 618 C CA . VAL A 1 82 ? -37.951 18.070 24.210 1.00 60.03 82 VAL A CA 1
ATOM 619 C C . VAL A 1 82 ? -39.436 17.758 24.280 1.00 60.03 82 VAL A C 1
ATOM 621 O O . VAL A 1 82 ? -40.029 17.346 23.284 1.00 60.03 82 VAL A O 1
ATOM 624 N N . GLY A 1 83 ? -39.957 17.834 25.500 1.00 57.44 83 GLY A N 1
ATOM 625 C CA . GLY A 1 83 ? -41.295 17.414 25.867 1.00 57.44 83 GLY A CA 1
ATOM 626 C C . GLY A 1 83 ? -42.386 18.058 25.025 1.00 57.44 83 GLY A C 1
ATOM 627 O O . GLY A 1 83 ? -42.260 19.177 24.533 1.00 57.44 83 GLY A O 1
ATOM 628 N N . GLU A 1 84 ? -43.454 17.284 24.895 1.00 56.22 84 GLU A N 1
ATOM 629 C CA . GLU A 1 84 ? -44.793 17.764 24.603 1.00 56.22 84 GLU A CA 1
ATOM 630 C C . GLU A 1 84 ? -45.145 18.891 25.589 1.00 56.22 84 GLU A C 1
ATOM 632 O O . GLU A 1 84 ? -45.074 18.698 26.805 1.00 56.22 84 GLU A O 1
ATOM 637 N N . GLU A 1 85 ? -45.500 20.055 25.047 1.00 52.88 85 GLU A N 1
ATOM 638 C CA . GLU A 1 85 ? -46.269 21.109 25.721 1.00 52.88 85 GLU A CA 1
ATOM 639 C C . GLU A 1 85 ? -47.668 21.139 25.093 1.00 52.88 85 GLU A C 1
ATOM 641 O O . GLU A 1 85 ? -47.744 21.140 23.838 1.00 52.88 85 GLU A O 1
#